Protein AF-A0A967WF92-F1 (afdb_monomer_lite)

Structure (mmCIF, N/CA/C/O backbone):
data_AF-A0A967WF92-F1
#
_entry.id   AF-A0A967WF92-F1
#
loop_
_atom_site.group_PDB
_atom_site.id
_atom_site.type_symbol
_atom_site.label_atom_id
_atom_site.label_alt_id
_atom_site.label_comp_id
_atom_site.label_asym_id
_atom_site.label_entity_id
_atom_site.label_seq_id
_atom_site.pdbx_PDB_ins_code
_atom_site.Cartn_x
_atom_site.Cartn_y
_atom_site.Cartn_z
_atom_site.occupancy
_atom_site.B_iso_or_equiv
_atom_site.auth_seq_id
_atom_site.auth_comp_id
_atom_site.auth_asym_id
_atom_site.auth_atom_id
_atom_site.pdbx_PDB_model_num
ATOM 1 N N . LEU A 1 1 ? -0.957 10.506 16.273 1.00 60.22 1 LEU A N 1
ATOM 2 C CA . LEU A 1 1 ? -0.741 9.157 15.706 1.00 60.22 1 LEU A CA 1
ATOM 3 C C . LEU A 1 1 ? -1.935 8.267 16.042 1.00 60.22 1 LEU A C 1
ATOM 5 O O . LEU A 1 1 ? -2.537 7.740 15.119 1.00 60.22 1 LEU A O 1
ATOM 9 N N . ASP A 1 2 ? -2.382 8.270 17.300 1.00 70.00 2 ASP A N 1
ATOM 10 C CA . ASP A 1 2 ? -3.481 7.441 17.830 1.00 70.00 2 ASP A CA 1
ATOM 11 C C . ASP A 1 2 ? -4.789 7.485 17.024 1.00 70.00 2 ASP A C 1
ATOM 13 O O . ASP A 1 2 ? -5.372 6.444 16.738 1.00 70.00 2 ASP A O 1
ATOM 17 N N . ALA A 1 3 ? -5.226 8.668 16.576 1.00 88.75 3 ALA A N 1
ATOM 18 C CA . ALA A 1 3 ? -6.448 8.779 15.774 1.00 88.75 3 ALA A CA 1
ATOM 19 C C . ALA A 1 3 ? -6.334 8.094 14.394 1.00 88.75 3 ALA A C 1
ATOM 21 O O . ALA A 1 3 ? -7.321 7.568 13.890 1.00 88.75 3 ALA A O 1
ATOM 22 N N . ARG A 1 4 ? -5.141 8.077 13.777 1.00 91.94 4 ARG A N 1
ATOM 23 C CA . ARG A 1 4 ? -4.928 7.443 12.460 1.00 91.94 4 ARG A CA 1
ATOM 24 C C . ARG A 1 4 ? -4.906 5.930 12.591 1.00 91.94 4 ARG A C 1
ATOM 26 O O . ARG A 1 4 ? -5.595 5.249 11.842 1.00 91.94 4 ARG A O 1
ATOM 33 N N . GLU A 1 5 ? -4.164 5.428 13.573 1.00 96.75 5 GLU A N 1
ATOM 34 C CA . GLU A 1 5 ? -4.089 3.997 13.850 1.00 96.75 5 GLU A CA 1
ATOM 35 C C . GLU A 1 5 ? -5.478 3.413 14.129 1.00 96.75 5 GLU A C 1
ATOM 37 O O . GLU A 1 5 ? -5.859 2.421 13.512 1.00 96.75 5 GLU A O 1
ATOM 42 N N . GLN A 1 6 ? -6.265 4.050 15.002 1.00 96.81 6 GLN A N 1
ATOM 43 C CA . GLN A 1 6 ? -7.615 3.585 15.330 1.00 96.81 6 GLN A CA 1
ATOM 44 C C . GLN A 1 6 ? -8.524 3.515 14.096 1.00 96.81 6 GLN A C 1
ATOM 46 O O . GLN A 1 6 ? -9.219 2.516 13.906 1.00 96.81 6 GLN A O 1
ATOM 51 N N . VAL A 1 7 ? -8.491 4.539 13.235 1.00 96.38 7 VAL A N 1
ATOM 52 C CA . VAL A 1 7 ? -9.289 4.566 12.001 1.00 96.38 7 VAL A CA 1
ATOM 53 C C . VAL A 1 7 ? -8.844 3.468 11.037 1.00 96.38 7 VAL A C 1
ATOM 55 O O . VAL A 1 7 ? -9.689 2.733 10.531 1.00 96.38 7 VAL A O 1
ATOM 58 N N . VAL A 1 8 ? -7.538 3.300 10.815 1.00 97.56 8 VAL A N 1
ATOM 59 C CA . VAL A 1 8 ? -7.008 2.260 9.918 1.00 97.56 8 VAL A CA 1
ATOM 60 C C . VAL A 1 8 ? -7.370 0.861 10.419 1.00 97.56 8 VAL A C 1
ATOM 62 O O . VAL A 1 8 ? -7.851 0.046 9.636 1.00 97.56 8 VAL A O 1
ATOM 65 N N . ARG A 1 9 ? -7.225 0.593 11.723 1.00 97.44 9 ARG A N 1
ATOM 66 C CA . ARG A 1 9 ? -7.575 -0.706 12.325 1.00 97.44 9 ARG A CA 1
ATOM 67 C C . ARG A 1 9 ? -9.054 -1.060 12.178 1.00 97.44 9 ARG A C 1
ATOM 69 O O . ARG A 1 9 ? -9.387 -2.239 12.076 1.00 97.44 9 ARG A O 1
ATOM 76 N N . ALA A 1 10 ? -9.930 -0.058 12.167 1.00 97.00 10 ALA A N 1
ATOM 77 C CA . ALA A 1 10 ? -11.367 -0.233 11.979 1.00 97.00 10 ALA A CA 1
ATOM 78 C C . ALA A 1 10 ? -11.796 -0.292 10.499 1.00 97.00 10 ALA A C 1
ATOM 80 O O . ALA A 1 10 ? -12.979 -0.489 10.229 1.00 97.00 10 ALA A O 1
ATOM 81 N N . SER A 1 11 ? -10.872 -0.109 9.548 1.00 97.75 11 SER A N 1
ATOM 82 C CA . SER A 1 11 ? -11.197 0.062 8.130 1.00 97.75 11 SER A CA 1
ATOM 83 C C . SER A 1 11 ? -10.954 -1.198 7.298 1.00 97.75 11 SER A C 1
ATOM 85 O O . SER A 1 11 ? -9.920 -1.858 7.389 1.00 97.75 11 SER A O 1
ATOM 87 N N . ASP A 1 12 ? -11.906 -1.484 6.415 1.00 98.38 12 ASP A N 1
ATOM 88 C CA . ASP A 1 12 ? -11.812 -2.507 5.367 1.00 98.38 12 ASP A CA 1
ATOM 89 C C . ASP A 1 12 ? -11.036 -1.980 4.156 1.00 98.38 12 ASP A C 1
ATOM 91 O O . ASP A 1 12 ? -10.297 -2.709 3.496 1.00 98.38 12 ASP A O 1
ATOM 95 N N . ILE A 1 13 ? -11.245 -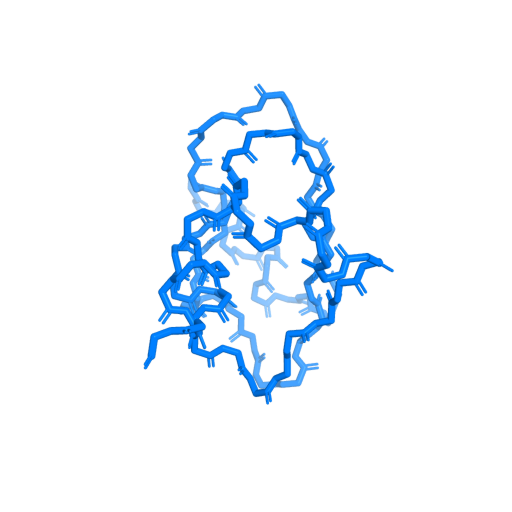0.694 3.870 1.00 98.38 13 ILE A N 1
ATOM 96 C CA . ILE A 1 13 ? -10.706 0.038 2.733 1.00 98.38 13 ILE A CA 1
ATOM 97 C C . ILE A 1 13 ? -10.055 1.313 3.262 1.00 98.38 13 ILE A C 1
ATOM 99 O O . ILE A 1 13 ? -10.700 2.103 3.950 1.00 98.38 13 ILE A O 1
ATOM 103 N N . VAL A 1 14 ? -8.792 1.528 2.908 1.00 98.06 14 VAL A N 1
ATOM 104 C CA . VAL A 1 14 ? -8.021 2.725 3.247 1.00 98.06 14 VAL A CA 1
ATOM 105 C C . VAL A 1 14 ? -7.627 3.429 1.957 1.00 98.06 14 VAL A C 1
ATOM 107 O O . VAL A 1 14 ? -7.073 2.814 1.049 1.00 98.06 14 VAL A O 1
ATOM 110 N N . ILE A 1 15 ? -7.904 4.727 1.870 1.00 97.88 15 ILE A N 1
ATOM 111 C CA . ILE A 1 15 ? -7.530 5.555 0.722 1.00 97.88 15 ILE A CA 1
ATOM 112 C C . ILE A 1 15 ? -6.688 6.713 1.245 1.00 97.88 15 ILE A C 1
ATOM 114 O O . ILE A 1 15 ? -7.151 7.474 2.096 1.00 97.88 15 ILE A O 1
ATOM 118 N N . THR A 1 16 ? -5.461 6.849 0.747 1.00 96.31 16 THR A N 1
ATOM 119 C CA . THR A 1 16 ? -4.584 7.978 1.080 1.00 96.31 16 THR A CA 1
ATOM 120 C C . THR A 1 16 ? -4.549 8.958 -0.093 1.00 96.31 16 THR A C 1
ATOM 122 O O . THR A 1 16 ? -4.277 8.574 -1.232 1.00 96.31 16 THR A O 1
ATOM 125 N N . VAL A 1 17 ? -4.915 10.216 0.180 1.00 95.62 17 VAL A N 1
ATOM 126 C CA . VAL A 1 17 ? -4.914 11.334 -0.780 1.00 95.62 17 VAL A CA 1
ATOM 127 C C . VAL A 1 17 ? -4.494 12.600 -0.044 1.00 95.62 17 VAL A C 1
ATOM 129 O O . VAL A 1 17 ? -5.314 13.409 0.391 1.00 95.62 17 VAL A O 1
ATOM 132 N N . THR A 1 18 ? -3.199 12.750 0.168 1.00 93.12 18 THR A N 1
ATOM 133 C CA . THR A 1 18 ? -2.631 13.842 0.948 1.00 93.12 18 THR A CA 1
ATOM 134 C C . THR A 1 18 ? -1.468 14.487 0.206 1.00 93.12 18 THR A C 1
ATOM 136 O O . THR A 1 18 ? -0.938 13.959 -0.771 1.00 93.12 18 THR A O 1
ATOM 139 N N . THR A 1 19 ? -1.065 15.662 0.680 1.00 93.94 19 THR A N 1
ATOM 140 C CA . THR A 1 19 ? 0.155 16.344 0.232 1.00 93.94 19 THR A CA 1
ATOM 141 C C . THR A 1 19 ? 1.360 16.011 1.118 1.00 93.94 19 THR A C 1
ATOM 143 O O . THR A 1 19 ? 2.384 16.677 1.005 1.00 93.94 19 THR A O 1
ATOM 146 N N . GLY A 1 20 ? 1.221 15.059 2.048 1.00 89.56 20 GLY A N 1
ATOM 147 C CA . GLY A 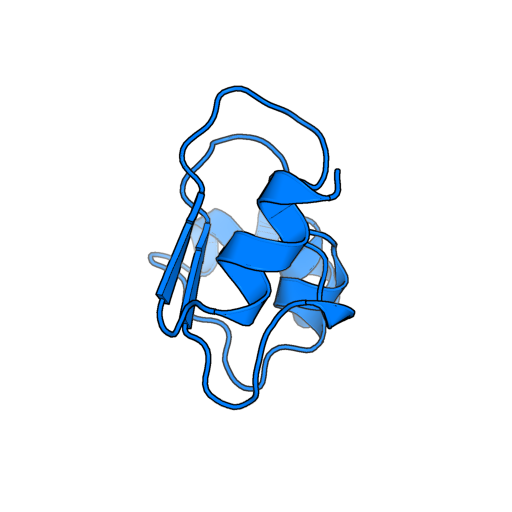1 20 ? 2.294 14.646 2.950 1.00 89.56 20 GLY A CA 1
ATOM 148 C C . GLY A 1 20 ? 3.298 13.733 2.254 1.00 89.56 20 GLY A C 1
ATOM 149 O O . GLY A 1 20 ? 2.959 13.064 1.284 1.00 89.56 20 GLY A O 1
ATOM 150 N N . ASP A 1 21 ? 4.525 13.705 2.764 1.00 91.50 21 ASP A N 1
ATOM 151 C CA . ASP A 1 21 ? 5.658 12.949 2.221 1.00 91.50 21 ASP A CA 1
ATOM 152 C C . ASP A 1 21 ? 6.244 11.936 3.217 1.00 91.50 21 ASP A C 1
ATOM 154 O O . ASP A 1 21 ? 7.366 11.457 3.050 1.00 91.50 21 ASP A O 1
ATOM 158 N N . GLN A 1 22 ? 5.472 11.599 4.249 1.00 92.25 22 GLN A N 1
ATOM 159 C CA . GLN A 1 22 ? 5.830 10.631 5.279 1.00 92.25 22 GLN A CA 1
ATOM 160 C C . GLN A 1 22 ? 4.748 9.553 5.403 1.00 92.25 22 GLN A C 1
ATOM 162 O O . GLN A 1 22 ? 3.567 9.853 5.198 1.00 92.25 22 GLN A O 1
ATOM 167 N N . PRO A 1 23 ? 5.113 8.324 5.816 1.00 93.44 23 PRO A N 1
ATOM 168 C CA . PRO A 1 23 ? 4.150 7.277 6.134 1.00 93.44 23 PRO A CA 1
ATOM 169 C C . PRO A 1 23 ? 3.041 7.759 7.082 1.00 93.44 23 PRO A C 1
ATOM 171 O O . PRO A 1 23 ? 3.285 8.236 8.190 1.00 93.44 23 PRO A O 1
ATOM 174 N N . LEU A 1 24 ? 1.796 7.634 6.628 1.00 93.88 24 LEU A N 1
ATOM 175 C CA . LEU A 1 24 ? 0.578 7.899 7.394 1.00 93.88 24 LEU A CA 1
ATOM 176 C C . LEU A 1 24 ? -0.108 6.609 7.840 1.00 93.88 24 LEU A C 1
ATOM 178 O O . LEU A 1 24 ? -0.974 6.671 8.713 1.00 93.88 24 LEU A O 1
ATOM 182 N N . VAL A 1 25 ? 0.249 5.482 7.220 1.00 96.19 25 VAL A N 1
ATOM 183 C CA . VAL A 1 25 ? -0.302 4.149 7.461 1.00 96.19 25 VAL A CA 1
ATOM 184 C C . VAL A 1 25 ? 0.844 3.156 7.609 1.00 96.19 25 VAL A C 1
ATOM 186 O O . VAL A 1 25 ? 1.658 3.010 6.697 1.00 96.19 25 VAL A O 1
ATOM 189 N N . GLU A 1 26 ? 0.859 2.455 8.738 1.00 97.19 26 GLU A N 1
ATOM 190 C CA . GLU A 1 26 ? 1.789 1.361 9.021 1.00 97.19 26 GLU A CA 1
ATOM 191 C C . GLU A 1 26 ? 1.149 0.009 8.687 1.00 97.19 26 GLU A C 1
ATOM 193 O O . GLU A 1 26 ? -0.044 -0.209 8.941 1.00 97.19 26 GLU A O 1
ATOM 198 N N . ARG A 1 27 ? 1.941 -0.953 8.197 1.00 97.31 27 ARG A N 1
ATOM 199 C CA . ARG A 1 27 ? 1.453 -2.306 7.877 1.00 97.31 27 ARG A CA 1
ATOM 200 C C . ARG A 1 27 ? 0.806 -3.003 9.071 1.00 97.31 27 ARG A C 1
ATOM 202 O O . ARG A 1 27 ? -0.205 -3.687 8.897 1.00 97.31 27 ARG A O 1
ATOM 209 N N . ALA A 1 28 ? 1.339 -2.800 10.276 1.00 97.44 28 ALA A N 1
ATOM 210 C CA . ALA A 1 28 ? 0.833 -3.388 11.521 1.00 97.44 28 ALA A CA 1
ATOM 211 C C . ALA A 1 28 ? -0.585 -2.921 11.906 1.00 97.44 28 ALA A C 1
ATOM 213 O O . ALA A 1 28 ? -1.216 -3.497 12.801 1.00 97.44 28 ALA A O 1
ATOM 214 N N . TRP A 1 29 ? -1.090 -1.862 11.270 1.00 97.75 29 TRP A N 1
ATOM 215 C CA . TRP A 1 29 ? -2.432 -1.334 11.510 1.00 97.75 29 TRP A CA 1
ATOM 216 C C . TRP A 1 29 ? -3.478 -1.966 10.588 1.00 97.75 29 TRP A C 1
ATOM 218 O O . TRP A 1 29 ? -4.660 -1.966 10.923 1.00 97.75 29 TRP A O 1
ATOM 228 N N . LEU A 1 30 ? -3.052 -2.527 9.452 1.00 98.19 30 LEU A N 1
ATOM 229 C CA . LEU A 1 30 ? -3.934 -3.125 8.456 1.00 98.19 30 LEU A CA 1
ATOM 230 C C . LEU A 1 30 ? -4.396 -4.517 8.892 1.00 98.19 30 LEU A C 1
ATOM 232 O O . LEU A 1 30 ? -3.595 -5.397 9.219 1.00 98.19 30 LEU A O 1
ATOM 236 N N . ARG A 1 31 ? -5.710 -4.725 8.846 1.00 97.19 31 ARG A N 1
ATOM 237 C CA . ARG A 1 31 ? -6.331 -6.030 9.086 1.00 97.19 31 ARG A CA 1
ATOM 238 C C . ARG A 1 31 ? -6.114 -6.989 7.900 1.00 97.19 31 ARG A C 1
ATOM 240 O O . ARG A 1 31 ? -5.950 -6.530 6.767 1.00 97.19 31 ARG A O 1
ATOM 247 N N . PRO A 1 32 ? -6.183 -8.315 8.114 1.00 96.88 32 PRO A N 1
ATOM 248 C CA . PRO A 1 32 ? -6.222 -9.277 7.014 1.00 96.88 32 PRO A CA 1
ATOM 249 C C . PRO A 1 32 ? -7.351 -8.960 6.022 1.00 96.88 32 PRO A C 1
ATOM 251 O O . PRO A 1 32 ? -8.479 -8.675 6.428 1.00 96.88 32 PRO A O 1
ATOM 254 N N . GLY A 1 33 ? -7.042 -8.996 4.724 1.00 97.12 33 GLY A N 1
ATOM 255 C CA . GLY A 1 33 ? -8.000 -8.697 3.655 1.00 97.12 33 GLY A CA 1
ATOM 256 C C . GLY A 1 33 ? -8.323 -7.210 3.452 1.00 97.12 33 GLY A C 1
ATOM 257 O O . GLY A 1 33 ? -9.260 -6.905 2.717 1.00 97.12 33 GLY A O 1
ATOM 258 N N . ALA A 1 34 ? -7.598 -6.286 4.093 1.00 98.31 34 ALA A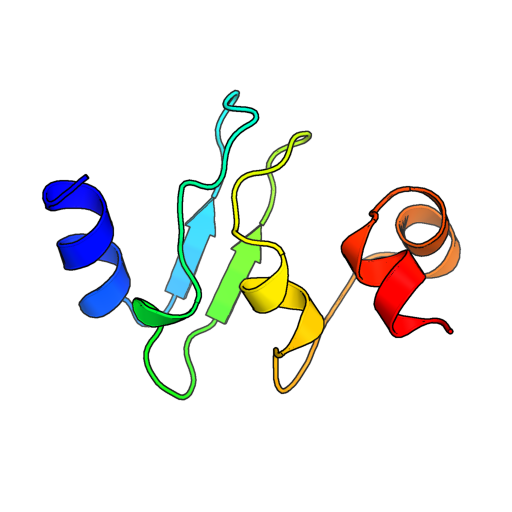 N 1
ATOM 259 C CA . ALA A 1 34 ? -7.758 -4.856 3.837 1.00 98.31 34 ALA A CA 1
ATOM 260 C C . ALA A 1 34 ? -7.336 -4.477 2.407 1.00 98.31 34 ALA A C 1
ATOM 262 O O . ALA A 1 34 ? -6.356 -5.000 1.877 1.00 98.31 34 ALA A O 1
ATOM 263 N N . PHE A 1 35 ? -8.041 -3.514 1.815 1.00 98.62 35 PHE A N 1
ATOM 264 C CA . PHE A 1 35 ? -7.657 -2.887 0.552 1.00 98.62 35 PHE A CA 1
ATOM 265 C C . PHE A 1 35 ? -7.080 -1.491 0.806 1.00 98.62 35 PHE A C 1
ATOM 267 O O . PHE A 1 35 ? -7.702 -0.677 1.488 1.00 98.62 35 PHE A O 1
ATOM 274 N N . VAL A 1 36 ? -5.908 -1.200 0.238 1.00 98.38 36 VAL A N 1
ATOM 275 C CA . VAL A 1 36 ? -5.254 0.112 0.346 1.00 98.38 36 VAL A CA 1
ATOM 276 C C . VAL A 1 36 ? -5.088 0.721 -1.042 1.00 98.38 36 VAL A C 1
ATOM 278 O O . VAL A 1 36 ? -4.393 0.164 -1.889 1.00 98.38 36 VAL A O 1
ATOM 281 N N . ALA A 1 37 ? -5.692 1.887 -1.263 1.00 97.81 37 ALA A N 1
ATOM 282 C CA . ALA A 1 37 ? -5.476 2.711 -2.447 1.00 97.81 37 ALA A CA 1
ATOM 283 C C . ALA A 1 37 ? -4.597 3.914 -2.085 1.00 97.81 37 ALA A C 1
ATOM 285 O O . ALA A 1 37 ? -5.070 4.902 -1.520 1.00 97.81 37 ALA A O 1
ATOM 286 N N . ARG A 1 38 ? -3.309 3.825 -2.425 1.00 95.31 38 ARG A N 1
ATOM 287 C CA . ARG A 1 38 ? -2.349 4.924 -2.275 1.00 95.31 38 ARG A CA 1
ATOM 288 C C . ARG A 1 38 ? -2.365 5.791 -3.529 1.00 95.31 38 ARG A C 1
ATOM 290 O O . ARG A 1 38 ? -1.910 5.341 -4.578 1.00 95.31 38 ARG A O 1
ATOM 297 N N . LEU A 1 39 ? -2.893 7.010 -3.423 1.00 94.44 39 LEU A N 1
ATOM 298 C CA . LEU A 1 39 ? -3.126 7.888 -4.576 1.00 94.44 39 LEU A CA 1
ATOM 299 C C . LEU A 1 39 ? -2.273 9.162 -4.558 1.00 94.44 39 LEU A C 1
ATOM 301 O O . LEU A 1 39 ? -2.137 9.807 -5.597 1.00 94.44 39 LEU A O 1
ATOM 305 N N . GLY A 1 40 ? -1.713 9.548 -3.409 1.00 90.25 40 GLY A N 1
ATOM 306 C CA . GLY A 1 40 ? -0.857 10.723 -3.302 1.00 90.25 40 GLY A CA 1
ATOM 307 C C . GLY A 1 40 ? 0.448 10.589 -4.090 1.00 90.25 40 GLY A C 1
ATOM 308 O O . GLY A 1 40 ? 0.995 9.499 -4.277 1.00 90.25 40 GLY A O 1
ATOM 309 N N . SER A 1 41 ? 0.970 11.737 -4.530 1.00 88.94 41 SER A N 1
ATOM 310 C CA . SER A 1 41 ? 2.209 11.823 -5.317 1.00 88.94 41 SER A CA 1
ATOM 311 C C . SER A 1 41 ? 3.456 11.419 -4.528 1.00 88.94 41 SER A C 1
ATOM 313 O O . SER A 1 41 ? 4.418 10.916 -5.106 1.00 88.94 41 SER A O 1
ATOM 315 N N . TYR A 1 42 ? 3.450 11.656 -3.216 1.00 90.88 42 TYR A N 1
ATOM 316 C CA . TYR A 1 42 ? 4.561 11.354 -2.316 1.00 90.88 42 TYR A CA 1
ATOM 317 C C . TYR A 1 42 ? 4.286 10.086 -1.504 1.00 90.88 42 TYR A C 1
ATOM 319 O O . TYR A 1 42 ? 3.310 9.370 -1.744 1.00 90.88 42 TYR A O 1
ATOM 327 N N . GLN A 1 43 ? 5.207 9.734 -0.611 1.00 91.50 43 GLN A N 1
ATOM 328 C CA . GLN A 1 43 ? 5.063 8.557 0.232 1.00 91.50 43 GLN A CA 1
ATOM 329 C C . GLN A 1 43 ? 3.998 8.802 1.306 1.00 91.50 43 GLN A C 1
ATOM 331 O O . GLN A 1 43 ? 4.118 9.728 2.097 1.00 91.50 43 GLN A O 1
ATOM 336 N N . GLU A 1 44 ? 2.976 7.947 1.342 1.00 95.25 44 GLU A N 1
ATOM 337 C CA . GLU A 1 44 ? 1.875 8.026 2.318 1.00 95.25 44 GLU A CA 1
ATOM 338 C C . GLU A 1 44 ? 1.724 6.752 3.154 1.00 95.25 44 GLU A C 1
ATOM 340 O O . GLU A 1 44 ? 0.985 6.728 4.136 1.00 95.25 44 GLU A O 1
ATOM 345 N N . VAL A 1 45 ? 2.414 5.682 2.772 1.00 96.31 45 VAL A N 1
ATOM 346 C CA . VAL A 1 45 ? 2.372 4.382 3.440 1.00 96.31 45 VAL A CA 1
ATOM 347 C C . VAL A 1 45 ? 3.792 3.945 3.776 1.00 96.31 45 VAL A C 1
ATOM 349 O O . VAL A 1 45 ? 4.755 4.361 3.120 1.00 96.31 45 VAL A O 1
ATOM 352 N N . ALA A 1 46 ? 3.935 3.138 4.822 1.00 95.94 46 ALA A N 1
ATOM 353 C CA . ALA A 1 46 ? 5.196 2.472 5.107 1.00 95.94 46 ALA A CA 1
ATOM 354 C C . ALA A 1 46 ? 5.568 1.516 3.958 1.00 95.94 46 ALA A C 1
ATOM 356 O O . ALA A 1 46 ? 4.702 1.037 3.225 1.00 95.94 46 ALA A O 1
ATOM 357 N N . LEU A 1 47 ? 6.869 1.275 3.773 1.00 94.25 47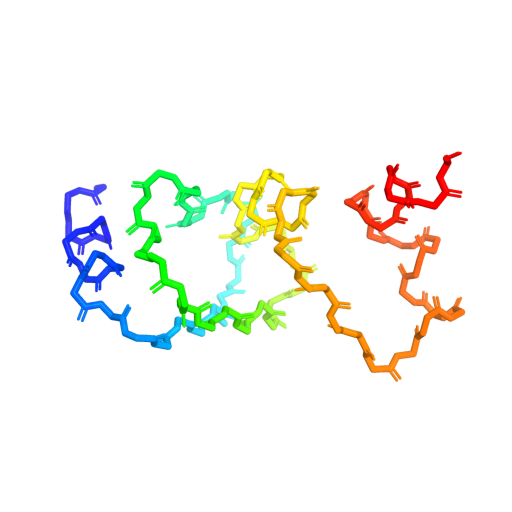 LEU A N 1
ATOM 358 C CA . LEU A 1 47 ? 7.406 0.502 2.643 1.00 94.25 47 LEU A CA 1
ATOM 359 C C . LEU A 1 47 ? 6.792 -0.911 2.566 1.00 94.25 47 LEU A C 1
ATOM 361 O O . LEU A 1 47 ? 6.402 -1.385 1.497 1.00 94.25 47 LEU A O 1
ATOM 365 N N . ASP A 1 48 ? 6.662 -1.538 3.734 1.00 96.69 48 ASP A N 1
ATOM 366 C CA . ASP A 1 48 ? 6.136 -2.886 3.950 1.00 96.69 48 ASP A CA 1
ATOM 367 C C . ASP A 1 48 ? 4.643 -3.025 3.621 1.00 96.69 48 ASP A C 1
ATOM 369 O O . ASP A 1 48 ? 4.185 -4.120 3.298 1.00 96.69 48 ASP A O 1
ATOM 373 N N . VAL A 1 49 ? 3.884 -1.924 3.588 1.00 97.31 49 VAL A N 1
ATOM 374 C CA . VAL A 1 49 ? 2.488 -1.929 3.125 1.00 97.31 49 VAL A CA 1
ATOM 375 C C . VAL A 1 49 ? 2.387 -2.408 1.677 1.00 97.31 49 VAL A C 1
ATOM 377 O O . VAL A 1 49 ? 1.409 -3.065 1.331 1.00 97.31 49 VAL A O 1
ATOM 380 N N . ILE A 1 50 ? 3.379 -2.098 0.834 1.00 96.50 50 ILE A N 1
ATOM 381 C CA . ILE A 1 50 ? 3.410 -2.535 -0.568 1.00 96.50 50 ILE A CA 1
ATOM 382 C C . ILE A 1 50 ? 4.256 -3.799 -0.722 1.00 96.50 50 ILE A C 1
ATOM 384 O O . ILE A 1 50 ? 3.816 -4.736 -1.383 1.00 96.50 50 ILE A O 1
ATOM 388 N N . THR A 1 51 ? 5.456 -3.853 -0.135 1.00 96.69 51 THR A N 1
ATOM 389 C CA . THR A 1 51 ? 6.387 -4.968 -0.387 1.00 96.69 51 THR A CA 1
ATOM 390 C C . THR A 1 51 ? 5.957 -6.288 0.255 1.00 96.69 51 THR A C 1
ATOM 392 O O . THR A 1 51 ? 6.383 -7.340 -0.208 1.00 96.69 51 THR A O 1
ATOM 395 N N . GLU A 1 52 ? 5.103 -6.254 1.282 1.00 96.69 52 GLU A N 1
ATOM 396 C CA . GLU A 1 52 ? 4.559 -7.452 1.942 1.00 96.69 52 GLU A CA 1
ATOM 397 C C . GLU A 1 52 ? 3.072 -7.694 1.634 1.00 96.69 52 GLU A C 1
ATOM 399 O O . GLU A 1 52 ? 2.431 -8.543 2.256 1.00 96.69 52 GLU A O 1
ATOM 404 N N . ALA A 1 53 ? 2.483 -6.941 0.701 1.00 97.69 53 ALA A N 1
ATOM 405 C CA . ALA A 1 53 ? 1.097 -7.154 0.305 1.00 97.69 53 ALA A CA 1
ATOM 406 C C . ALA A 1 53 ? 0.930 -8.492 -0.432 1.00 97.69 53 ALA A C 1
ATOM 408 O O . ALA A 1 53 ? 1.720 -8.835 -1.311 1.00 97.69 53 ALA A O 1
ATOM 409 N N . ASP A 1 54 ? -0.173 -9.202 -0.170 1.00 97.88 54 ASP A N 1
ATOM 410 C CA . ASP A 1 54 ? -0.517 -10.434 -0.899 1.00 97.88 54 ASP A CA 1
ATOM 411 C C . ASP A 1 54 ? -0.647 -10.195 -2.416 1.00 97.88 54 ASP A C 1
ATOM 413 O O . ASP A 1 54 ? -0.389 -11.077 -3.247 1.00 97.88 54 ASP A O 1
ATOM 417 N N . ARG A 1 55 ? -1.099 -8.989 -2.783 1.00 97.44 55 ARG A N 1
ATOM 418 C CA . ARG A 1 55 ? -1.272 -8.520 -4.158 1.00 97.44 55 ARG A CA 1
ATOM 419 C C . ARG A 1 55 ? -0.957 -7.032 -4.243 1.00 97.44 55 ARG A C 1
ATOM 421 O O . ARG A 1 55 ? -1.507 -6.236 -3.489 1.00 97.44 55 ARG A O 1
ATOM 428 N N . VAL A 1 56 ? -0.159 -6.664 -5.240 1.00 97.44 56 VAL A N 1
ATOM 429 C CA . VAL A 1 56 ? 0.081 -5.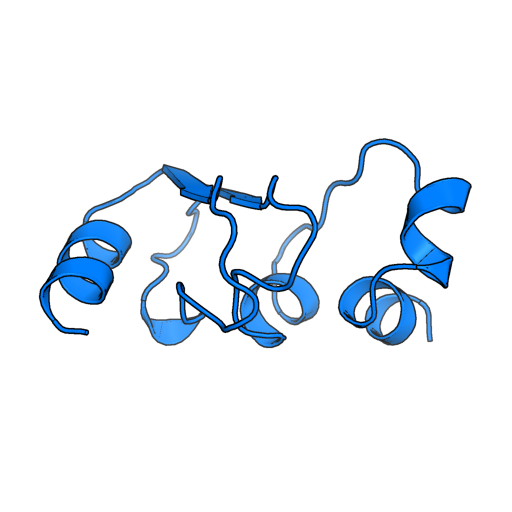272 -5.632 1.00 97.44 56 VAL A CA 1
ATOM 430 C C . VAL A 1 56 ? -0.482 -5.074 -7.032 1.00 97.44 56 VAL A C 1
ATOM 432 O O . VAL A 1 56 ? -0.110 -5.786 -7.964 1.00 97.44 56 VAL A O 1
ATOM 435 N N . ILE A 1 57 ? -1.409 -4.128 -7.172 1.00 97.62 57 ILE A N 1
ATOM 436 C CA . ILE A 1 57 ? -2.040 -3.776 -8.443 1.00 97.62 57 ILE A CA 1
ATOM 437 C C . ILE A 1 57 ? -1.622 -2.355 -8.791 1.00 97.62 57 ILE A C 1
ATOM 439 O O . ILE A 1 57 ? -1.672 -1.461 -7.949 1.00 97.62 57 ILE A O 1
ATOM 443 N N . VAL A 1 58 ? -1.218 -2.157 -10.040 1.00 97.06 58 VAL A N 1
ATOM 444 C CA . VAL A 1 58 ? -0.844 -0.851 -10.579 1.00 97.06 58 VAL A CA 1
ATOM 445 C C . VAL A 1 58 ? -1.562 -0.613 -11.897 1.00 97.06 58 VAL A C 1
ATOM 447 O O . VAL A 1 58 ? -1.939 -1.556 -12.590 1.00 97.06 58 VAL A O 1
ATOM 450 N N . ASP A 1 59 ? -1.734 0.653 -12.245 1.00 96.31 59 ASP A N 1
ATOM 451 C CA . ASP A 1 59 ? -2.362 1.099 -13.486 1.00 96.31 59 ASP A CA 1
ATOM 452 C C . ASP A 1 59 ? -1.500 0.794 -14.723 1.00 96.31 59 ASP A C 1
ATOM 454 O O . ASP A 1 59 ? -1.994 0.273 -15.722 1.00 96.31 59 ASP A O 1
ATOM 458 N N . ASN A 1 60 ? -0.198 1.086 -14.661 1.00 97.31 60 ASN A N 1
ATOM 459 C CA . ASN A 1 60 ? 0.745 0.846 -15.746 1.00 97.31 60 ASN A CA 1
ATOM 460 C C . ASN A 1 60 ? 2.124 0.460 -15.207 1.00 97.31 60 ASN A C 1
ATOM 462 O O . ASN A 1 60 ? 2.940 1.316 -14.859 1.00 97.31 60 ASN A O 1
ATOM 466 N N . TRP A 1 61 ? 2.415 -0.841 -15.227 1.00 95.56 61 TRP A N 1
ATOM 467 C CA . TRP A 1 61 ? 3.675 -1.400 -14.734 1.00 95.56 61 TRP A CA 1
ATOM 468 C C . TRP A 1 61 ? 4.922 -0.731 -15.329 1.00 95.56 61 TRP A C 1
ATOM 470 O O . TRP A 1 61 ? 5.823 -0.337 -14.589 1.00 95.56 61 TRP A O 1
ATOM 480 N N . HIS A 1 62 ? 4.969 -0.544 -16.652 1.00 96.25 62 HIS A N 1
ATOM 481 C CA . HIS A 1 62 ? 6.122 0.063 -17.325 1.00 96.25 62 HIS A CA 1
ATOM 482 C C . HIS A 1 62 ? 6.345 1.519 -16.909 1.00 96.25 62 HIS A C 1
ATOM 484 O O . HIS A 1 62 ? 7.487 1.981 -16.856 1.00 96.25 62 HIS A O 1
ATOM 490 N N . TYR A 1 63 ? 5.268 2.240 -16.599 1.00 95.75 63 TYR A N 1
ATOM 491 C CA . TYR A 1 63 ? 5.346 3.609 -16.118 1.00 95.75 63 TYR A CA 1
ATOM 492 C C . TYR A 1 63 ? 5.768 3.669 -14.645 1.00 95.75 63 TYR A C 1
ATOM 494 O O . TYR A 1 63 ? 6.717 4.384 -14.314 1.00 95.75 63 TYR A O 1
ATOM 502 N N . VAL A 1 64 ? 5.117 2.919 -13.754 1.00 94.94 64 VAL A N 1
ATOM 503 C CA . VAL A 1 64 ? 5.313 3.103 -12.308 1.00 94.94 64 VAL A CA 1
ATOM 504 C C . VAL A 1 64 ? 6.522 2.362 -11.737 1.00 94.94 64 VAL A C 1
ATOM 506 O O . VAL A 1 64 ? 7.188 2.904 -10.854 1.00 94.94 64 VAL A O 1
ATOM 509 N N . ARG A 1 65 ? 6.880 1.179 -12.261 1.00 95.12 65 ARG A N 1
ATOM 510 C CA . ARG A 1 65 ? 7.997 0.361 -11.751 1.00 95.12 65 ARG A CA 1
ATOM 511 C C . ARG A 1 65 ? 9.309 1.148 -11.587 1.00 95.12 65 ARG A C 1
ATOM 513 O O . ARG A 1 65 ? 9.886 1.096 -10.508 1.00 95.12 65 ARG A O 1
ATOM 520 N N . PRO A 1 66 ? 9.814 1.908 -12.583 1.00 94.69 66 PRO A N 1
ATOM 521 C CA . PRO A 1 66 ? 11.074 2.639 -12.423 1.00 94.69 66 PRO A CA 1
ATOM 522 C C . PRO A 1 66 ? 10.961 3.900 -11.547 1.00 94.69 66 PRO A C 1
ATOM 524 O O . PRO A 1 66 ? 11.975 4.555 -11.299 1.00 94.69 66 PRO A O 1
ATOM 527 N N . ARG A 1 67 ? 9.759 4.275 -11.095 1.00 92.12 67 ARG A N 1
ATOM 528 C CA . ARG A 1 67 ? 9.488 5.522 -10.359 1.00 92.12 67 ARG A CA 1
ATOM 529 C C . ARG A 1 67 ? 9.216 5.290 -8.875 1.00 92.12 67 ARG A C 1
ATOM 531 O O . ARG A 1 67 ? 9.586 6.134 -8.070 1.00 92.12 67 ARG A O 1
ATOM 538 N N . ILE A 1 68 ? 8.613 4.156 -8.526 1.00 91.88 68 ILE A N 1
ATOM 539 C CA . ILE A 1 68 ? 8.171 3.845 -7.164 1.00 91.88 68 ILE A CA 1
ATOM 540 C C . ILE A 1 68 ? 9.195 2.910 -6.492 1.00 91.88 68 ILE A C 1
ATOM 542 O O . ILE A 1 68 ? 9.402 1.808 -7.006 1.00 91.88 68 ILE A O 1
ATOM 546 N N . PRO A 1 69 ? 9.857 3.318 -5.389 1.00 90.31 69 PRO A N 1
ATOM 547 C CA . PRO A 1 69 ? 10.879 2.512 -4.711 1.00 90.31 69 PRO A CA 1
ATOM 548 C C . PRO A 1 69 ? 10.427 1.090 -4.358 1.00 90.31 69 PRO A C 1
ATOM 550 O O . PRO A 1 69 ? 11.156 0.134 -4.605 1.00 90.31 69 PRO A O 1
ATOM 553 N N . GLU A 1 70 ? 9.200 0.943 -3.868 1.00 93.31 70 GLU A N 1
ATOM 554 C CA . GLU A 1 70 ? 8.595 -0.334 -3.483 1.00 93.31 70 GLU A CA 1
ATOM 555 C C . GLU A 1 70 ? 8.470 -1.281 -4.683 1.00 93.31 70 GLU A C 1
ATOM 557 O O . GLU A 1 70 ? 8.749 -2.472 -4.585 1.00 93.31 70 GLU A O 1
ATOM 562 N N . LEU A 1 71 ? 8.114 -0.743 -5.854 1.00 94.75 71 LEU A N 1
ATOM 563 C CA . LEU A 1 71 ? 7.981 -1.531 -7.081 1.00 94.75 71 LEU A CA 1
ATOM 564 C C . LEU A 1 71 ? 9.330 -1.881 -7.710 1.00 94.75 71 LEU A C 1
ATOM 566 O O . LEU A 1 71 ? 9.409 -2.855 -8.456 1.00 94.75 71 LEU A O 1
ATOM 570 N N . LYS A 1 72 ? 10.385 -1.101 -7.438 1.00 93.12 72 LYS A N 1
ATOM 571 C CA . LYS A 1 72 ? 11.754 -1.490 -7.801 1.00 93.12 72 LYS A CA 1
ATOM 572 C C . LYS A 1 72 ? 12.183 -2.698 -6.984 1.00 93.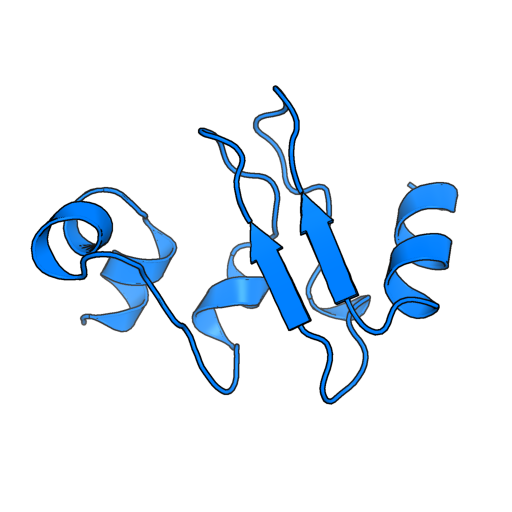12 72 LYS A C 1
ATOM 574 O O . LYS A 1 72 ? 12.606 -3.673 -7.586 1.00 93.12 72 LYS A O 1
ATOM 579 N N . ALA A 1 73 ? 11.983 -2.643 -5.665 1.00 92.06 73 ALA A N 1
ATOM 580 C CA . ALA A 1 73 ? 12.318 -3.734 -4.753 1.00 92.06 73 ALA A CA 1
ATOM 581 C C . ALA A 1 73 ? 11.566 -5.033 -5.090 1.00 92.06 73 ALA A C 1
ATOM 583 O O . ALA A 1 73 ? 12.145 -6.106 -5.034 1.00 92.06 73 ALA A O 1
ATOM 584 N N . LEU A 1 74 ? 10.293 -4.942 -5.494 1.00 93.00 74 LEU A N 1
ATOM 585 C CA . LEU A 1 74 ? 9.500 -6.106 -5.916 1.00 93.00 74 LEU A CA 1
ATOM 586 C C . LEU A 1 74 ? 9.876 -6.672 -7.296 1.00 93.00 74 LEU A C 1
ATOM 588 O O . LEU A 1 74 ? 9.402 -7.745 -7.661 1.00 93.00 74 LEU A O 1
ATOM 592 N N . ALA A 1 75 ? 10.633 -5.929 -8.102 1.00 89.69 75 ALA A N 1
ATOM 593 C CA . ALA A 1 75 ? 11.000 -6.326 -9.459 1.00 89.69 75 ALA A CA 1
ATOM 594 C C . ALA A 1 75 ? 12.444 -6.840 -9.578 1.00 89.69 75 ALA A C 1
ATOM 596 O O . ALA A 1 75 ? 12.914 -7.017 -10.708 1.00 89.69 75 ALA A O 1
ATOM 597 N N . GLU A 1 76 ? 13.128 -6.991 -8.446 1.00 78.56 76 GLU A N 1
ATOM 598 C CA . GLU A 1 76 ? 14.420 -7.666 -8.282 1.00 78.56 76 GLU A CA 1
ATOM 599 C C . GLU A 1 76 ? 14.192 -9.119 -7.849 1.00 78.56 76 GLU A C 1
ATOM 601 O O . GLU A 1 76 ? 14.905 -9.992 -8.396 1.00 78.56 76 GLU A O 1
#

Foldseek 3Di:
DVVLLVVQLVDQEAEDADPDADASEEPVSHDPNRHYHYDYPHDHHDLCNLLVDPDDDDPDLVVCLVPDPSSVVVVD

Radius of gyration: 12.3 Å; chains: 1; bounding box: 26×27×35 Å

pLDDT: mean 94.32, std 5.83, range [60.22, 98.62]

Secondary structure (DSSP, 8-state):
-HHHHHHHHT-SEEEE--S--S--B-GGGPPTT-EEEE-SSS--B-HHHHHT-S----S-HHHHTTT-HHHHHTT-

Sequence (76 aa):
LDAREQVVRASDIVITVTTGDQPLVERAWLRPGAFVARLGSYQEVALDVITEADRVIVDNWHYVRPRIPELKALAE